Protein AF-A0A9X4PI06-F1 (afdb_monomer)

Organism: NCBI:txid256731

Radius of gyration: 18.42 Å; Cα contacts (8 Å, |Δi|>4): 219; chains: 1; bounding box: 31×51×57 Å

Foldseek 3Di:
DPPPPVVVVVVVVVPPPPPPPQQDPVNLVVLVVVVCVVVVHDPPQEAEAEDEDDPDVVRNVVLLVCLQVDCPPPLLVVVLVCQQVQGHYEFEYSDLSSSVSSLLSSLVPHAAPTQHEYEGAHPDDVVSCVSCVRRNYHYHYRYDDD

Secondary structure (DSSP, 8-state):
--TTSHHHHHHSSTT-----PPPPHHHHHHHHHHHHHHTT--GGGPEEEEE---SSHHHHHHHHHHHHH-TTSHHHHHHHHHHHTT--EEEEESSHHHHHHHHHHHHHHSPSS--EEEEEES---HHHHHHHHHTTEEEEEEPPP-

pLDDT: mean 82.48, std 16.88, range [37.44, 96.81]

Nearest PDB structures (foldseek):
  7dl1-assembly2_D  TM=4.487E-01  e=8.304E-01  Candidatus Cloacimonas acidaminovorans str. Evry
  7kmf-assembly1_F  TM=3.414E-01  e=2.059E+00  Homo sapiens
  4bqi-assembly1_B  TM=3.021E-01  e=2.344E+00  Arabidopsis thaliana
  4b7c-assembly3_E  TM=3.675E-01  e=3.459E+00  Pseudomonas aeruginosa PAO1
  8tqz-assembly1_E  TM=2.797E-01  e=4.202E+00  Homo sapiens

Mean predicted aligned error: 9.39 Å

Sequence (146 aa):
MNKKFVYILGLSVVLLTSCAAPTTMHQRFEQVSTYLQQNSQPLGNVRFYDVPAADNPISNAIIISTTQVNSSLPSVQQVVEQITQGIPIAVTSASPSLALANVRSAVRSVPQGQNATVYVLAERDEDLEKTASAKGIRLFFVSPSR

Solvent-accessible surface area (backbone atoms only — not comparable to full-atom values): 8200 Å² total; per-residue (Å²): 137,77,81,73,66,63,59,60,67,63,60,62,65,72,74,69,71,69,81,69,71,76,66,47,73,66,58,54,50,47,53,51,49,51,52,32,57,78,67,75,43,76,67,93,63,52,48,80,40,74,46,89,60,58,98,44,72,67,60,39,50,53,50,34,58,47,32,66,76,38,57,82,41,69,73,20,42,53,51,30,50,38,39,74,69,38,43,33,34,34,37,27,32,74,39,34,66,50,23,48,29,34,51,54,28,17,56,70,71,46,68,71,77,36,63,19,37,40,36,34,39,18,81,84,52,70,70,57,43,52,55,27,46,75,22,37,28,49,67,44,63,40,71,72,85,130

Structure (mmCIF, N/CA/C/O backbone):
data_AF-A0A9X4PI06-F1
#
_entry.id   AF-A0A9X4PI06-F1
#
loop_
_atom_site.group_PDB
_atom_site.id
_atom_site.type_symbol
_atom_site.label_atom_id
_atom_site.label_alt_id
_atom_site.label_comp_id
_atom_site.label_asym_id
_atom_site.label_entity_id
_atom_site.label_seq_id
_atom_site.pdbx_PDB_ins_code
_atom_site.Cartn_x
_atom_site.Cartn_y
_atom_site.Cartn_z
_atom_site.occupancy
_atom_site.B_iso_or_equiv
_atom_site.auth_seq_id
_atom_site.auth_comp_id
_atom_site.auth_asym_id
_atom_site.auth_atom_id
_atom_site.pdbx_PDB_model_num
ATOM 1 N N . MET A 1 1 ? 12.183 -32.661 -42.972 1.00 43.03 1 MET A N 1
ATOM 2 C CA . MET A 1 1 ? 12.406 -32.172 -41.588 1.00 43.03 1 MET A CA 1
ATOM 3 C C . MET A 1 1 ? 13.100 -30.812 -41.640 1.00 43.03 1 MET A C 1
ATOM 5 O O . MET A 1 1 ? 14.319 -30.751 -41.736 1.00 43.03 1 MET A O 1
ATOM 9 N N . ASN A 1 2 ? 12.332 -29.717 -41.626 1.00 37.44 2 ASN A N 1
ATOM 10 C CA . ASN A 1 2 ? 12.853 -28.351 -41.767 1.00 37.44 2 ASN A CA 1
ATOM 11 C C . ASN A 1 2 ? 13.146 -27.728 -40.393 1.00 37.44 2 ASN A C 1
ATOM 13 O O . ASN A 1 2 ? 12.333 -26.994 -39.842 1.00 37.44 2 ASN A O 1
ATOM 17 N N . LYS A 1 3 ? 14.338 -28.003 -39.846 1.00 49.03 3 LYS A N 1
ATOM 18 C CA . LYS A 1 3 ? 14.816 -27.486 -38.543 1.00 49.03 3 LYS A CA 1
ATOM 19 C C . LYS A 1 3 ? 15.034 -25.959 -38.493 1.00 49.03 3 LYS A C 1
ATOM 21 O O . LYS A 1 3 ? 15.324 -25.424 -37.432 1.00 49.03 3 LYS A O 1
ATOM 26 N N . LYS A 1 4 ? 14.894 -25.246 -39.617 1.00 50.72 4 LYS A N 1
ATOM 27 C CA . LYS A 1 4 ? 15.183 -23.803 -39.720 1.00 50.72 4 LYS A CA 1
ATOM 28 C C . LYS A 1 4 ? 13.990 -22.892 -39.398 1.00 50.72 4 LYS A C 1
ATOM 30 O O . LYS A 1 4 ? 14.196 -21.712 -39.153 1.00 50.72 4 LYS A O 1
ATOM 35 N N . PHE A 1 5 ? 12.764 -23.422 -39.357 1.00 46.81 5 PHE A N 1
ATOM 36 C CA . PHE A 1 5 ? 11.557 -22.600 -39.177 1.00 46.81 5 PHE A CA 1
ATOM 37 C C . PHE A 1 5 ? 11.229 -22.279 -37.707 1.00 46.81 5 PHE A C 1
ATOM 39 O O . PHE A 1 5 ? 10.539 -21.307 -37.425 1.00 46.81 5 PHE A O 1
ATOM 46 N N . VAL A 1 6 ? 11.757 -23.059 -36.758 1.00 51.97 6 VAL A N 1
ATOM 47 C CA . VAL A 1 6 ? 11.446 -22.910 -35.322 1.00 51.97 6 VAL A CA 1
ATOM 48 C C . VAL A 1 6 ? 12.253 -21.780 -34.664 1.00 51.97 6 VAL A C 1
ATOM 50 O O . VAL A 1 6 ? 11.799 -21.178 -33.697 1.00 51.97 6 VAL A O 1
ATOM 53 N N . TYR A 1 7 ? 13.414 -21.416 -35.216 1.00 47.75 7 TYR A N 1
ATOM 54 C CA . TYR A 1 7 ? 14.272 -20.386 -34.617 1.00 47.75 7 TYR A CA 1
ATOM 55 C C . TYR A 1 7 ? 13.790 -18.951 -34.857 1.00 47.75 7 TYR A C 1
ATOM 57 O O . TYR A 1 7 ? 14.076 -18.078 -34.044 1.00 47.75 7 TYR A O 1
ATOM 65 N N . ILE A 1 8 ? 13.027 -18.696 -35.923 1.00 51.84 8 ILE A N 1
ATOM 66 C CA . ILE A 1 8 ? 12.532 -17.343 -36.224 1.00 51.84 8 ILE A CA 1
ATOM 67 C C . ILE A 1 8 ? 11.354 -16.991 -35.306 1.00 51.84 8 ILE A C 1
ATOM 69 O O . ILE A 1 8 ? 11.289 -15.880 -34.799 1.00 51.84 8 ILE A O 1
ATOM 73 N N . LEU A 1 9 ? 10.495 -17.961 -34.978 1.00 46.91 9 LEU A N 1
ATOM 74 C CA . LEU A 1 9 ? 9.382 -17.753 -34.044 1.00 46.91 9 LEU A CA 1
ATOM 75 C C . LEU A 1 9 ? 9.833 -17.593 -32.582 1.00 46.91 9 LEU A C 1
ATOM 77 O O . LEU A 1 9 ? 9.174 -16.889 -31.826 1.00 46.91 9 LEU A O 1
ATOM 81 N N . GLY A 1 10 ? 10.965 -18.188 -32.186 1.00 45.81 10 GLY A N 1
ATOM 82 C CA . GLY A 1 10 ? 11.531 -18.018 -30.841 1.00 45.81 10 GLY A CA 1
ATOM 83 C C . GLY A 1 10 ? 12.275 -16.693 -30.630 1.00 45.81 10 GLY A C 1
ATOM 84 O O . GLY A 1 10 ? 12.309 -16.185 -29.512 1.00 45.81 10 GLY A O 1
ATOM 85 N N . LEU A 1 11 ? 12.843 -16.108 -31.692 1.00 44.28 11 LEU A N 1
ATOM 86 C CA . LEU A 1 11 ? 13.612 -14.859 -31.600 1.00 44.28 11 LEU A CA 1
ATOM 87 C C . LEU A 1 11 ? 12.729 -13.600 -31.706 1.00 44.28 11 LEU A C 1
ATOM 89 O O . LEU A 1 11 ? 13.107 -12.543 -31.209 1.00 44.28 11 LEU A O 1
ATOM 93 N N . SER A 1 12 ? 11.537 -13.704 -32.303 1.00 40.66 12 SER A N 1
ATOM 94 C CA . SER A 1 12 ? 10.593 -12.582 -32.430 1.00 40.66 12 SER A CA 1
ATOM 95 C C . SER A 1 12 ? 9.805 -12.269 -31.150 1.00 40.66 12 SER A C 1
ATOM 97 O O . SER A 1 12 ? 9.224 -11.194 -31.050 1.00 40.66 12 SER A O 1
ATOM 99 N N . VAL A 1 13 ? 9.791 -13.169 -30.159 1.00 49.44 13 VAL A N 1
ATOM 100 C CA . VAL A 1 13 ? 9.046 -12.974 -28.896 1.00 49.44 13 VAL A CA 1
ATOM 101 C C . VAL A 1 13 ? 9.845 -12.158 -27.868 1.00 49.44 13 VAL A C 1
ATOM 103 O O . VAL A 1 13 ? 9.268 -11.588 -26.948 1.00 49.44 13 VAL A O 1
ATOM 106 N N . VAL A 1 14 ? 11.163 -12.019 -28.043 1.00 47.09 14 VAL A N 1
ATOM 107 C CA . VAL A 1 14 ? 12.032 -11.307 -27.083 1.00 47.09 14 VAL A CA 1
ATOM 108 C C . VAL A 1 14 ? 12.043 -9.785 -27.305 1.00 47.09 14 VAL A C 1
ATOM 110 O O . VAL A 1 14 ? 12.455 -9.040 -26.426 1.00 47.09 14 VAL A O 1
ATOM 113 N N . LEU A 1 15 ? 11.543 -9.290 -28.444 1.00 41.88 15 LEU A N 1
ATOM 114 C CA . LEU A 1 15 ? 11.622 -7.865 -28.817 1.00 41.88 15 LEU A CA 1
ATOM 115 C C . LEU A 1 15 ? 10.305 -7.086 -28.670 1.00 41.88 15 LEU A C 1
ATOM 117 O O . LEU A 1 15 ? 10.244 -5.914 -29.030 1.00 41.88 15 LEU A O 1
ATOM 121 N N . LEU A 1 16 ? 9.265 -7.705 -28.103 1.00 43.97 16 LEU A N 1
ATOM 122 C CA . LEU A 1 16 ? 8.001 -7.037 -27.759 1.00 43.97 16 LEU A CA 1
ATOM 123 C C . LEU A 1 16 ? 7.896 -6.675 -26.271 1.00 43.97 16 LEU A C 1
ATOM 125 O O . LEU A 1 16 ? 6.821 -6.301 -25.805 1.00 43.97 16 LEU A O 1
ATOM 129 N N . THR A 1 17 ? 9.003 -6.711 -25.520 1.00 50.06 17 THR A N 1
ATOM 130 C CA . THR A 1 17 ? 9.093 -5.961 -24.263 1.00 50.06 17 THR A CA 1
ATOM 131 C C . THR A 1 17 ? 9.179 -4.484 -24.617 1.00 50.06 17 THR A C 1
ATOM 133 O O . THR A 1 17 ? 10.259 -3.902 -24.703 1.00 50.06 17 THR A O 1
ATOM 136 N N . SER A 1 18 ? 8.019 -3.897 -24.896 1.00 43.03 18 SER A N 1
ATOM 137 C CA . SER A 1 18 ? 7.810 -2.462 -24.915 1.00 43.03 18 SER A CA 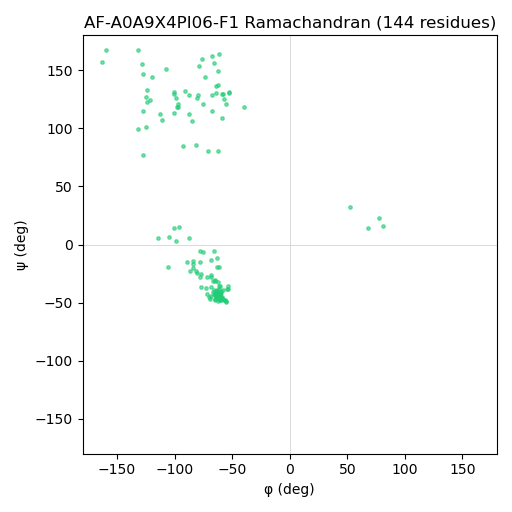1
ATOM 138 C C . SER A 1 18 ? 8.573 -1.843 -23.749 1.00 43.03 18 SER A C 1
ATOM 140 O O . SER A 1 18 ? 8.287 -2.146 -22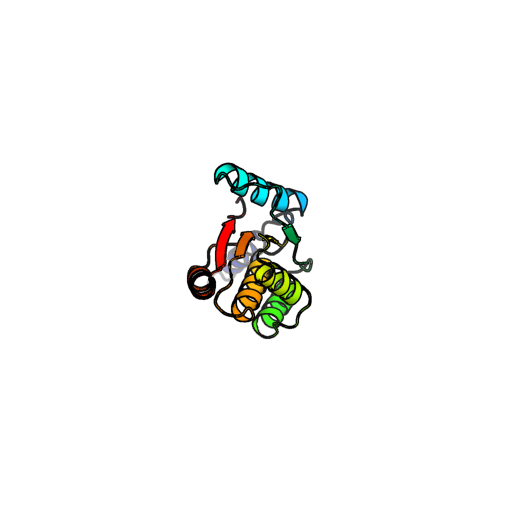.588 1.00 43.03 18 SER A O 1
ATOM 142 N N . CYS A 1 19 ? 9.536 -0.981 -24.062 1.00 45.84 19 CYS A N 1
ATOM 143 C CA . CYS A 1 19 ? 10.047 0.006 -23.129 1.00 45.84 19 CYS A CA 1
ATOM 144 C C . CYS A 1 19 ? 8.874 0.926 -2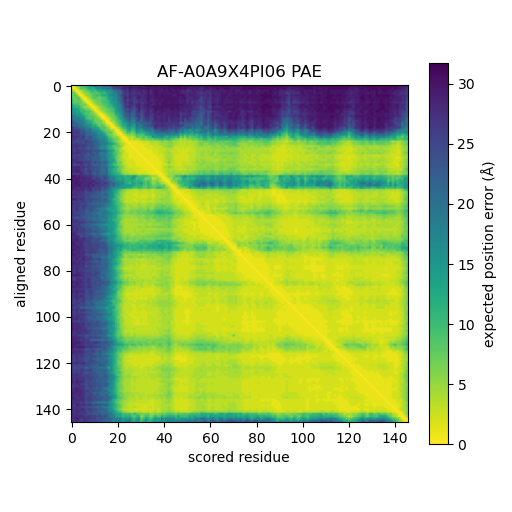2.775 1.00 45.84 19 CYS A C 1
ATOM 146 O O . CYS A 1 19 ? 8.708 1.986 -23.374 1.00 45.84 19 CYS A O 1
ATOM 148 N N . ALA A 1 20 ? 8.008 0.494 -21.857 1.00 47.84 20 ALA A N 1
ATOM 149 C CA . ALA A 1 20 ? 7.123 1.409 -21.169 1.00 47.84 20 ALA A CA 1
ATOM 150 C C . ALA A 1 20 ? 8.056 2.401 -20.481 1.00 47.84 20 ALA A C 1
ATOM 152 O O . ALA A 1 20 ? 8.827 2.022 -19.595 1.00 47.84 20 ALA A O 1
ATOM 153 N N . ALA A 1 21 ? 8.082 3.636 -20.985 1.00 51.91 21 ALA A N 1
ATOM 154 C CA . ALA A 1 21 ? 8.847 4.691 -20.353 1.00 51.91 21 ALA A CA 1
ATOM 155 C C . ALA A 1 21 ? 8.411 4.733 -18.881 1.00 51.91 21 ALA A C 1
ATOM 157 O O . ALA A 1 21 ? 7.203 4.705 -18.619 1.00 51.91 21 ALA A O 1
ATOM 158 N N . PRO A 1 22 ? 9.354 4.729 -17.925 1.00 58.50 22 PRO A N 1
ATOM 159 C CA . PRO A 1 22 ? 8.999 4.739 -16.518 1.00 58.50 22 PRO A CA 1
ATOM 160 C C . PRO A 1 22 ? 8.098 5.947 -16.262 1.00 58.50 22 PRO A C 1
ATOM 162 O O . PRO A 1 22 ? 8.483 7.084 -16.543 1.00 58.50 22 PRO A O 1
ATOM 165 N N . THR A 1 23 ? 6.882 5.696 -15.769 1.00 66.56 23 THR A N 1
ATOM 166 C CA . THR A 1 23 ? 5.954 6.759 -15.375 1.00 66.56 23 THR A CA 1
ATOM 167 C C . THR A 1 23 ? 6.695 7.684 -14.418 1.00 66.56 23 THR A C 1
ATOM 169 O O . THR A 1 23 ? 7.360 7.216 -13.491 1.00 66.56 23 THR A O 1
ATOM 172 N N . THR A 1 24 ? 6.641 8.992 -14.637 1.00 80.75 24 THR A N 1
ATOM 173 C CA . THR A 1 24 ? 7.348 9.934 -13.761 1.00 80.75 24 THR A CA 1
ATOM 174 C C . THR A 1 24 ? 6.596 10.104 -12.442 1.00 80.75 24 THR A C 1
ATOM 176 O O . THR A 1 24 ? 5.395 9.842 -12.354 1.00 80.75 24 THR A O 1
ATOM 179 N N . MET A 1 25 ? 7.285 10.571 -11.396 1.00 82.19 25 MET A N 1
ATOM 180 C CA . MET A 1 25 ? 6.634 10.916 -10.122 1.00 82.19 25 MET A CA 1
ATOM 181 C C . MET A 1 25 ? 5.487 11.917 -10.331 1.00 82.19 25 MET A C 1
ATOM 183 O O . MET A 1 25 ? 4.429 11.778 -9.724 1.00 82.19 25 MET A O 1
ATOM 187 N N . HIS A 1 26 ? 5.675 12.879 -11.240 1.00 83.25 26 HIS A N 1
ATOM 188 C CA . HIS A 1 26 ? 4.657 13.865 -11.593 1.00 83.25 26 HIS A CA 1
ATOM 189 C C . HIS A 1 26 ? 3.392 13.211 -12.166 1.00 83.25 26 HIS A C 1
ATOM 191 O O . HIS A 1 26 ? 2.300 13.470 -11.676 1.00 83.25 26 HIS A O 1
ATOM 197 N N . GLN A 1 27 ? 3.537 12.285 -13.116 1.00 85.56 27 GLN A N 1
ATOM 198 C CA . GLN A 1 27 ? 2.402 11.558 -13.697 1.00 85.56 27 GLN A CA 1
ATOM 199 C C . GLN A 1 27 ? 1.656 10.702 -12.663 1.00 85.56 27 GLN A C 1
ATOM 201 O O . GLN A 1 27 ? 0.429 10.656 -12.671 1.00 85.56 27 GLN A O 1
ATOM 206 N N . ARG A 1 28 ? 2.371 10.049 -11.736 1.00 88.94 28 ARG A N 1
ATOM 207 C CA . ARG A 1 28 ? 1.738 9.290 -10.640 1.00 88.94 28 ARG A CA 1
ATOM 208 C C . ARG A 1 28 ? 0.946 10.200 -9.705 1.00 88.94 28 ARG A C 1
ATOM 210 O O . ARG A 1 28 ? -0.155 9.850 -9.281 1.00 88.94 28 ARG A O 1
ATOM 217 N N . PHE A 1 29 ? 1.498 11.371 -9.393 1.00 86.75 29 PHE A N 1
ATOM 218 C CA . PHE A 1 29 ? 0.802 12.388 -8.615 1.00 86.75 29 PHE A CA 1
ATOM 219 C C . PHE A 1 29 ? -0.463 12.878 -9.329 1.00 86.75 29 PHE A C 1
ATOM 221 O O . PHE A 1 29 ? -1.515 12.970 -8.696 1.00 86.75 29 PHE A O 1
ATOM 228 N N . GLU A 1 30 ? -0.392 13.139 -10.635 1.00 87.56 30 GLU A N 1
ATOM 229 C CA . GLU A 1 30 ? -1.559 13.514 -11.437 1.00 87.56 30 GLU A CA 1
ATOM 230 C C . GLU A 1 30 ? -2.627 12.418 -11.429 1.00 87.56 30 GLU A C 1
ATOM 232 O O . GLU A 1 30 ? -3.780 12.718 -11.144 1.00 87.56 30 GLU A O 1
ATOM 237 N N . GLN A 1 31 ? -2.259 11.148 -11.630 1.00 88.38 31 GLN A N 1
ATOM 238 C CA . GLN A 1 31 ? -3.200 10.019 -11.591 1.00 88.38 31 GLN A CA 1
ATOM 239 C C . GLN A 1 31 ? -3.961 9.941 -10.263 1.00 88.38 31 GLN A C 1
ATOM 241 O O . GLN A 1 31 ? -5.190 9.834 -10.247 1.00 88.38 31 GLN A O 1
ATOM 246 N N . VAL A 1 32 ? -3.242 10.039 -9.141 1.00 88.81 32 VAL A N 1
ATOM 247 C CA . VAL A 1 32 ? -3.860 10.080 -7.809 1.00 88.81 32 VAL A CA 1
ATOM 248 C C . VAL A 1 32 ? -4.744 11.318 -7.665 1.00 88.81 32 VAL A C 1
ATOM 250 O O . VAL A 1 32 ? -5.866 11.220 -7.173 1.00 88.81 32 VAL A O 1
ATOM 253 N N . SER A 1 33 ? -4.275 12.478 -8.121 1.00 87.50 33 SER A N 1
ATOM 254 C CA . SER A 1 33 ? -5.014 13.733 -7.996 1.00 87.50 33 SER A CA 1
ATOM 255 C C . SER A 1 33 ? -6.320 13.714 -8.790 1.00 87.50 33 SER A C 1
ATOM 257 O O . SER A 1 33 ? -7.369 14.093 -8.268 1.00 87.50 33 SER A O 1
ATOM 259 N N . THR A 1 34 ? -6.285 13.211 -10.024 1.00 88.50 34 THR A N 1
ATOM 260 C CA . THR A 1 34 ? -7.463 13.019 -10.873 1.00 88.50 34 THR A CA 1
ATOM 261 C C . THR A 1 34 ? -8.445 12.045 -10.236 1.00 88.50 34 THR A C 1
ATOM 263 O O . THR A 1 34 ? -9.637 12.343 -10.173 1.00 88.50 34 THR A O 1
ATOM 266 N N . TYR A 1 35 ? -7.962 10.921 -9.698 1.00 88.81 35 TYR A N 1
ATOM 267 C CA . TYR A 1 35 ? -8.816 9.967 -8.993 1.00 88.81 35 TYR A CA 1
ATOM 268 C C . TYR A 1 35 ? -9.532 10.616 -7.802 1.00 88.81 35 TYR A C 1
ATOM 270 O O . TYR A 1 35 ? -10.740 10.445 -7.631 1.00 88.81 35 TYR A O 1
ATOM 278 N N . LEU A 1 36 ? -8.813 11.395 -6.990 1.00 87.69 36 LEU A N 1
ATOM 279 C CA . LEU A 1 36 ? -9.385 12.076 -5.828 1.00 87.69 36 LEU A CA 1
ATOM 280 C C . LEU A 1 36 ? -10.445 13.109 -6.235 1.00 87.69 36 LEU A C 1
ATOM 282 O O . LEU A 1 36 ? -11.516 13.142 -5.630 1.00 87.69 36 LEU A O 1
ATOM 286 N N . GLN A 1 37 ? -10.194 13.891 -7.290 1.00 86.31 37 GLN A N 1
ATOM 287 C CA . GLN A 1 37 ? -11.166 14.848 -7.831 1.00 86.31 37 GLN A CA 1
ATOM 288 C C . GLN A 1 37 ? -12.436 14.155 -8.335 1.00 86.31 37 GLN A C 1
ATOM 290 O O . GLN A 1 37 ? -13.541 14.566 -7.984 1.00 86.31 37 GLN A O 1
ATOM 295 N N . GLN A 1 38 ? -12.290 13.075 -9.108 1.00 86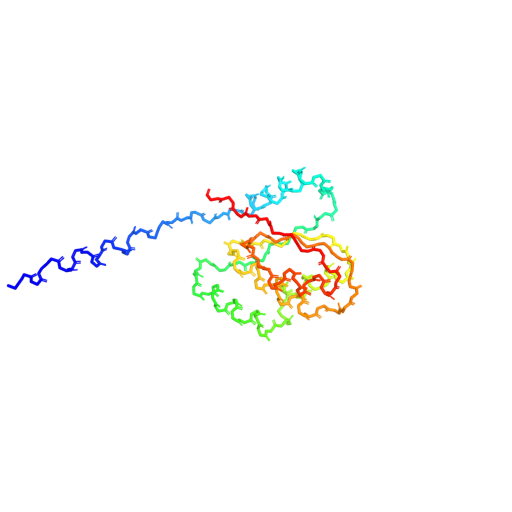.44 38 GLN A N 1
ATOM 296 C CA . GLN A 1 38 ? -13.420 12.306 -9.641 1.00 86.44 38 GLN A CA 1
ATOM 297 C C . GLN A 1 38 ? -14.282 11.688 -8.535 1.00 86.44 38 GLN A C 1
ATOM 299 O O . GLN A 1 38 ? -15.497 11.587 -8.680 1.00 86.44 38 GLN A O 1
ATOM 304 N N . ASN A 1 39 ? -13.669 11.322 -7.408 1.00 84.12 39 ASN A N 1
ATOM 305 C CA . ASN A 1 39 ? -14.354 10.731 -6.259 1.00 84.12 39 ASN A CA 1
ATOM 306 C C . ASN A 1 39 ? -14.711 11.758 -5.169 1.00 84.12 39 ASN A C 1
ATOM 308 O O . ASN A 1 39 ? -15.038 11.370 -4.046 1.00 84.12 39 ASN A O 1
ATOM 312 N N . SER A 1 40 ? -14.657 13.060 -5.488 1.00 76.06 40 SER A N 1
ATOM 313 C CA . SER A 1 40 ? -15.005 14.168 -4.583 1.00 76.06 40 SER A CA 1
ATOM 314 C C . SER A 1 40 ? -14.278 14.119 -3.228 1.00 76.06 40 SER A C 1
ATOM 316 O O . SER A 1 40 ? -14.816 14.531 -2.201 1.00 76.06 40 SER A O 1
ATOM 318 N N . GLN A 1 41 ? -13.044 13.607 -3.215 1.00 74.00 41 GLN A N 1
ATOM 319 C CA . GLN A 1 41 ? -12.194 13.557 -2.029 1.00 74.00 41 GLN A CA 1
ATOM 320 C C . GLN A 1 41 ? -11.335 14.831 -1.947 1.00 74.00 41 GLN A C 1
ATOM 322 O O . GLN A 1 41 ? -10.707 15.212 -2.939 1.00 74.00 41 GLN A O 1
ATOM 327 N N . PRO A 1 42 ? -11.262 15.505 -0.784 1.00 68.19 42 PRO A N 1
ATOM 328 C CA . PRO A 1 42 ? -10.462 16.716 -0.637 1.00 68.19 42 PRO A CA 1
ATOM 329 C C . PRO A 1 42 ? -8.958 16.408 -0.736 1.00 68.19 42 PRO A C 1
ATOM 331 O O . PRO A 1 42 ? -8.385 15.747 0.128 1.00 68.19 42 PRO A O 1
ATOM 334 N N . LEU A 1 43 ? -8.310 16.942 -1.778 1.00 61.91 43 LEU A N 1
ATOM 335 C CA . LEU A 1 43 ? -6.877 16.769 -2.070 1.00 61.91 43 LEU A CA 1
ATOM 336 C C . LEU A 1 43 ? -5.950 17.285 -0.960 1.00 61.91 43 LEU A C 1
ATOM 338 O O . LEU A 1 43 ? -4.910 16.687 -0.699 1.00 61.91 43 LEU A O 1
ATOM 342 N N . GLY A 1 44 ? -6.325 18.388 -0.300 1.00 61.88 44 GLY A N 1
ATOM 343 C CA . GLY A 1 44 ? -5.446 19.139 0.609 1.00 61.88 44 GLY A CA 1
ATOM 344 C C . GLY A 1 44 ? -4.978 18.383 1.858 1.00 61.88 44 GLY A C 1
ATOM 345 O O . GLY A 1 44 ? -4.054 18.838 2.521 1.00 61.88 44 GLY A O 1
ATOM 346 N N . ASN A 1 45 ? -5.577 17.226 2.155 1.00 73.38 45 ASN A N 1
ATOM 347 C CA . ASN A 1 45 ? -5.286 16.437 3.353 1.00 73.38 45 ASN A CA 1
ATOM 348 C C . ASN A 1 45 ? -4.649 15.069 3.052 1.00 73.38 45 ASN A C 1
ATOM 350 O O . ASN A 1 45 ? -4.483 14.274 3.975 1.00 73.38 45 ASN A O 1
ATOM 354 N N . VAL A 1 46 ? -4.313 14.769 1.791 1.00 87.38 46 VAL A N 1
ATOM 355 C CA . VAL A 1 46 ? -3.694 13.489 1.413 1.00 87.38 46 VAL A CA 1
ATOM 356 C C . VAL A 1 46 ? -2.183 13.655 1.292 1.00 87.38 46 VAL A C 1
ATOM 358 O O . VAL A 1 46 ? -1.697 14.409 0.450 1.00 87.38 46 VAL A O 1
ATOM 361 N N . ARG A 1 47 ? -1.413 12.932 2.111 1.00 90.06 47 ARG A N 1
ATOM 362 C CA . ARG A 1 47 ? 0.050 12.906 1.991 1.00 90.06 47 ARG A CA 1
ATOM 363 C C . ARG A 1 47 ? 0.474 11.945 0.891 1.00 90.06 47 ARG A C 1
ATOM 365 O O . ARG A 1 47 ? 0.109 10.772 0.905 1.00 90.06 47 ARG A O 1
ATOM 372 N N . PHE A 1 48 ? 1.270 12.440 -0.047 1.00 90.19 48 PHE A N 1
ATOM 373 C CA . PHE A 1 48 ? 1.806 11.630 -1.132 1.00 90.19 48 PHE A CA 1
ATOM 374 C C . PHE A 1 48 ? 3.117 10.964 -0.709 1.00 90.19 48 PHE A C 1
ATOM 376 O O . PHE A 1 48 ? 4.032 11.634 -0.232 1.00 90.19 48 PHE A O 1
ATOM 383 N N . TYR A 1 49 ? 3.206 9.652 -0.899 1.00 91.44 49 TYR A N 1
ATOM 384 C CA . TYR A 1 49 ? 4.366 8.842 -0.564 1.00 91.44 49 TYR A CA 1
ATOM 385 C C . TYR A 1 49 ? 4.800 8.013 -1.775 1.00 91.44 49 TYR A C 1
ATOM 387 O O . TYR A 1 49 ? 4.063 7.141 -2.234 1.00 91.44 49 TYR A O 1
ATOM 395 N N . ASP A 1 50 ? 5.992 8.290 -2.303 1.00 90.69 50 ASP A N 1
ATOM 396 C CA . ASP A 1 50 ? 6.577 7.548 -3.424 1.00 90.69 50 ASP A CA 1
ATOM 397 C C . ASP A 1 50 ? 7.607 6.551 -2.885 1.00 90.69 50 ASP A C 1
ATOM 399 O O . ASP A 1 50 ? 8.634 6.935 -2.325 1.00 90.69 50 ASP A O 1
ATOM 403 N N . VAL A 1 51 ? 7.316 5.260 -3.026 1.00 90.50 51 VAL A N 1
ATOM 404 C CA . VAL A 1 51 ? 8.229 4.176 -2.666 1.00 90.50 51 VAL A CA 1
ATOM 405 C C . VAL A 1 51 ? 9.316 4.097 -3.742 1.00 90.50 51 VAL A C 1
ATOM 407 O O . VAL A 1 51 ? 8.983 3.827 -4.906 1.00 90.50 51 VAL A O 1
ATOM 410 N N . PRO A 1 52 ? 10.603 4.256 -3.379 1.00 86.25 52 PRO A N 1
ATOM 411 C CA . PRO A 1 52 ? 11.698 4.146 -4.331 1.00 86.25 52 PRO A CA 1
ATOM 412 C C . PRO A 1 52 ? 11.700 2.776 -5.011 1.00 86.25 52 PRO A C 1
ATOM 414 O O . PRO A 1 52 ? 11.650 1.739 -4.346 1.00 86.25 52 PRO A O 1
ATOM 417 N N . ALA A 1 53 ? 11.773 2.777 -6.338 1.00 86.75 53 ALA A N 1
ATOM 418 C CA . ALA A 1 53 ? 11.974 1.577 -7.138 1.00 86.75 53 ALA A CA 1
ATOM 419 C C . ALA A 1 53 ? 13.397 1.568 -7.700 1.00 86.75 53 ALA A C 1
ATOM 421 O O . ALA A 1 53 ? 13.982 2.620 -7.948 1.00 86.75 53 ALA A O 1
ATOM 422 N N . ALA A 1 54 ? 13.941 0.378 -7.916 1.00 87.06 54 ALA A N 1
ATOM 423 C CA . ALA A 1 54 ? 15.158 0.198 -8.685 1.00 87.06 54 ALA A CA 1
ATOM 424 C C . ALA A 1 54 ? 14.860 0.273 -10.192 1.00 87.06 54 ALA A C 1
ATOM 426 O O . ALA A 1 54 ? 13.777 -0.112 -10.642 1.00 87.06 54 ALA A O 1
ATOM 427 N N . ASP A 1 55 ? 15.860 0.668 -10.979 1.00 83.62 55 ASP A N 1
ATOM 428 C CA . ASP A 1 55 ? 15.749 0.777 -12.442 1.00 83.62 55 ASP A CA 1
ATOM 429 C C . ASP A 1 55 ? 15.602 -0.578 -13.150 1.00 83.62 55 ASP A C 1
ATOM 431 O O . ASP A 1 55 ? 15.261 -0.640 -14.329 1.00 83.62 55 ASP A O 1
ATOM 435 N N . ASN A 1 56 ? 15.865 -1.684 -12.446 1.00 85.31 56 ASN A N 1
ATOM 436 C CA . ASN A 1 56 ? 15.805 -3.026 -13.009 1.00 85.31 56 ASN A CA 1
ATOM 437 C C . ASN A 1 56 ? 14.764 -3.910 -12.286 1.00 85.31 56 ASN A C 1
ATOM 439 O O . ASN A 1 56 ? 14.607 -3.840 -11.061 1.00 85.31 56 ASN A O 1
ATOM 443 N N . PRO A 1 5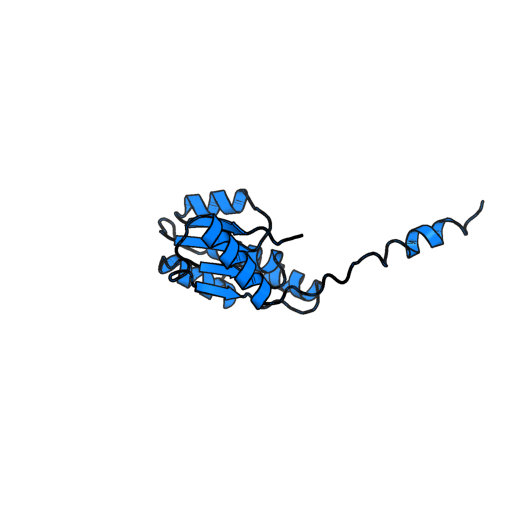7 ? 14.064 -4.789 -13.028 1.00 83.62 57 PRO A N 1
ATOM 444 C CA . PRO A 1 57 ? 12.965 -5.588 -12.490 1.00 83.62 57 PRO A CA 1
ATOM 445 C C . PRO A 1 57 ? 13.415 -6.643 -11.472 1.00 83.62 57 PRO A C 1
ATOM 447 O O . PRO A 1 57 ? 12.648 -6.978 -10.573 1.00 83.62 57 PRO A O 1
ATOM 450 N N . ILE A 1 58 ? 14.651 -7.143 -11.569 1.00 87.25 58 ILE A N 1
ATOM 451 C CA . ILE A 1 58 ? 15.182 -8.163 -10.652 1.00 87.25 58 ILE A CA 1
ATOM 452 C C . ILE A 1 58 ? 15.389 -7.563 -9.259 1.00 87.25 58 ILE A C 1
ATOM 454 O O . ILE A 1 58 ? 14.932 -8.129 -8.269 1.00 87.25 58 ILE A O 1
ATOM 458 N N . SER A 1 59 ? 16.009 -6.385 -9.168 1.00 87.62 59 SER A N 1
ATOM 459 C CA . SER A 1 59 ? 16.143 -5.657 -7.906 1.00 87.62 59 SER A CA 1
ATOM 460 C C . SER A 1 59 ? 14.778 -5.324 -7.315 1.00 87.62 59 SER A C 1
ATOM 462 O O . SER A 1 59 ? 14.580 -5.528 -6.122 1.00 87.62 59 SER A O 1
ATOM 464 N N . ASN A 1 60 ? 13.809 -4.906 -8.135 1.00 86.88 60 ASN A N 1
ATOM 465 C CA . ASN A 1 60 ? 12.441 -4.694 -7.658 1.00 86.88 60 ASN A CA 1
ATOM 466 C C . ASN A 1 60 ? 11.818 -5.980 -7.102 1.00 86.88 60 ASN A C 1
ATOM 468 O O . ASN A 1 60 ? 11.198 -5.933 -6.044 1.00 86.88 60 ASN A O 1
ATOM 472 N N . ALA A 1 61 ? 12.021 -7.133 -7.744 1.00 87.31 61 ALA A N 1
ATOM 473 C CA . ALA A 1 61 ? 11.542 -8.417 -7.236 1.00 87.31 61 ALA A CA 1
ATOM 474 C C . ALA A 1 61 ? 12.174 -8.787 -5.879 1.00 87.31 61 ALA A C 1
ATOM 476 O O . ALA A 1 61 ? 11.461 -9.230 -4.981 1.00 87.31 61 ALA A O 1
ATOM 477 N N . ILE A 1 62 ? 13.478 -8.543 -5.699 1.00 88.12 62 ILE A N 1
ATOM 478 C CA . ILE A 1 62 ? 14.188 -8.770 -4.426 1.00 88.12 62 ILE A CA 1
ATOM 479 C C . ILE A 1 62 ? 13.671 -7.831 -3.329 1.00 88.12 62 ILE A C 1
ATOM 481 O O . ILE A 1 62 ? 13.464 -8.247 -2.185 1.00 88.12 62 ILE A O 1
ATOM 485 N N . ILE A 1 63 ? 13.439 -6.559 -3.663 1.00 89.06 63 ILE A N 1
ATOM 486 C CA . ILE A 1 63 ? 12.861 -5.596 -2.722 1.00 89.06 63 ILE A CA 1
ATOM 487 C C . ILE A 1 63 ? 11.460 -6.072 -2.320 1.00 89.06 63 ILE A C 1
ATOM 489 O O . ILE A 1 63 ? 11.200 -6.194 -1.128 1.00 89.06 63 ILE A O 1
ATOM 493 N N . ILE A 1 64 ? 10.601 -6.451 -3.278 1.00 90.38 64 ILE A N 1
ATOM 494 C CA . ILE A 1 64 ? 9.254 -6.985 -3.009 1.00 90.38 64 ILE A CA 1
ATOM 495 C C . ILE A 1 64 ? 9.315 -8.195 -2.071 1.00 90.38 64 ILE A C 1
ATOM 497 O O . ILE A 1 64 ? 8.591 -8.219 -1.073 1.00 90.38 64 ILE A O 1
ATOM 501 N N . SER A 1 65 ? 10.172 -9.184 -2.352 1.00 88.00 65 SER A N 1
ATOM 502 C CA . SER A 1 65 ? 10.277 -10.378 -1.505 1.00 88.00 65 SER A CA 1
ATOM 503 C C . SER A 1 65 ? 10.720 -10.027 -0.088 1.00 88.00 65 SER A C 1
ATOM 505 O O . SER A 1 65 ? 10.192 -10.575 0.875 1.00 88.00 65 SER A O 1
ATOM 507 N N . THR A 1 66 ? 11.639 -9.068 0.048 1.00 88.31 66 THR A N 1
ATOM 508 C CA . THR A 1 66 ? 12.118 -8.594 1.353 1.00 88.31 66 THR A CA 1
ATOM 509 C C . THR A 1 66 ? 11.020 -7.843 2.105 1.00 88.31 66 THR A C 1
ATOM 511 O O . THR A 1 66 ? 10.797 -8.096 3.285 1.00 88.31 66 THR A O 1
ATOM 514 N N . THR A 1 67 ? 10.279 -6.965 1.425 1.00 90.00 67 THR A N 1
ATOM 515 C CA . THR A 1 67 ? 9.161 -6.204 2.000 1.00 90.00 67 THR A CA 1
ATOM 516 C C . THR A 1 67 ? 8.044 -7.104 2.510 1.00 90.00 67 THR A C 1
ATOM 518 O O . THR A 1 67 ? 7.447 -6.813 3.538 1.00 90.00 67 THR A O 1
ATOM 521 N N . GLN A 1 68 ? 7.767 -8.219 1.836 1.00 84.44 68 GLN A N 1
ATOM 522 C CA . GLN A 1 68 ? 6.706 -9.136 2.257 1.00 84.44 68 GLN A CA 1
ATOM 523 C C . GLN A 1 68 ? 7.005 -9.872 3.569 1.00 84.44 68 GLN A C 1
ATOM 525 O O . GLN A 1 68 ? 6.061 -10.275 4.254 1.00 84.44 68 GLN A O 1
ATOM 530 N N . VAL A 1 69 ? 8.285 -10.057 3.907 1.00 82.44 69 VAL A N 1
ATOM 531 C CA . VAL A 1 69 ? 8.723 -10.787 5.110 1.00 82.44 69 VAL A CA 1
ATOM 532 C C . VAL A 1 69 ? 9.253 -9.873 6.214 1.00 82.44 69 VAL A C 1
ATOM 534 O O . VAL A 1 69 ? 9.299 -10.286 7.368 1.00 82.44 69 VAL A O 1
ATOM 537 N N . ASN A 1 70 ? 9.646 -8.639 5.885 1.00 82.62 70 ASN A N 1
ATOM 538 C CA . ASN A 1 70 ? 10.241 -7.695 6.823 1.00 82.62 70 ASN A CA 1
ATOM 539 C C . ASN A 1 70 ? 9.473 -6.367 6.847 1.00 82.62 70 ASN A C 1
ATOM 541 O O . ASN A 1 70 ? 9.677 -5.488 6.009 1.00 82.62 70 ASN A O 1
ATOM 545 N N . SER A 1 71 ? 8.643 -6.190 7.874 1.00 80.62 71 SER A N 1
ATOM 546 C CA . SER A 1 71 ? 7.895 -4.950 8.094 1.00 80.62 71 SER A CA 1
ATOM 547 C C . SER A 1 71 ? 8.717 -3.808 8.694 1.00 80.62 71 SER A C 1
ATOM 549 O O . SER A 1 71 ? 8.205 -2.701 8.838 1.00 80.62 71 SER A O 1
ATOM 551 N N . SER A 1 72 ? 9.973 -4.057 9.066 1.00 83.50 72 SER A N 1
ATOM 552 C CA . SER A 1 72 ? 10.869 -3.053 9.649 1.00 83.50 72 SER A CA 1
ATOM 553 C C . SER A 1 72 ? 11.634 -2.254 8.594 1.00 83.50 72 SER A C 1
ATOM 555 O O . SER A 1 72 ? 12.502 -1.457 8.940 1.00 83.50 72 SER A O 1
ATOM 557 N N . LEU A 1 73 ? 11.343 -2.460 7.305 1.00 86.25 73 LEU A N 1
ATOM 558 C CA . LEU A 1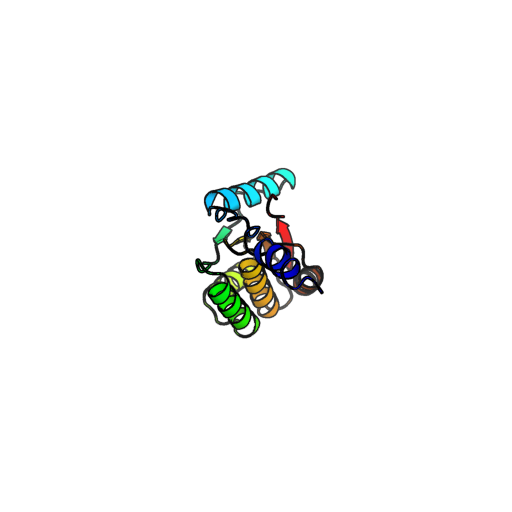 73 ? 11.894 -1.613 6.253 1.00 86.25 73 LEU A CA 1
ATOM 559 C C . LEU A 1 73 ? 11.415 -0.163 6.447 1.00 86.25 73 LEU A C 1
ATOM 561 O O . LEU A 1 73 ? 10.221 0.040 6.686 1.00 86.25 73 LEU A O 1
ATOM 565 N N . PRO A 1 74 ? 12.291 0.847 6.280 1.00 87.88 74 PRO A N 1
ATOM 566 C CA . PRO A 1 74 ? 11.929 2.251 6.487 1.00 87.88 74 PRO A CA 1
ATOM 567 C C . PRO A 1 74 ? 10.695 2.692 5.694 1.00 87.88 74 PRO A C 1
ATOM 569 O O . PRO A 1 74 ? 9.854 3.424 6.210 1.00 87.88 74 PRO A O 1
ATOM 572 N N . SER A 1 75 ? 10.545 2.202 4.459 1.00 88.44 75 SER A N 1
ATOM 573 C CA . SER A 1 75 ? 9.397 2.543 3.619 1.00 88.44 75 SER A CA 1
ATOM 574 C C . SER A 1 75 ? 8.078 1.971 4.136 1.00 88.44 75 SER A C 1
ATOM 576 O O . SER A 1 75 ? 7.049 2.640 4.086 1.00 88.44 75 SER A O 1
ATOM 578 N N . VAL A 1 76 ? 8.103 0.765 4.707 1.00 91.94 76 VAL A N 1
ATOM 579 C CA . VAL A 1 76 ? 6.934 0.162 5.357 1.00 91.94 76 VAL A CA 1
ATOM 580 C C . VAL A 1 76 ? 6.609 0.903 6.648 1.00 91.94 76 VAL A C 1
ATOM 582 O O . VAL A 1 76 ? 5.449 1.229 6.882 1.00 91.94 76 VAL A O 1
ATOM 585 N N . GLN A 1 77 ? 7.620 1.207 7.466 1.00 93.06 77 GLN A N 1
ATOM 586 C CA . GLN A 1 77 ? 7.440 1.915 8.734 1.00 93.06 77 GLN A CA 1
ATOM 587 C C . GLN A 1 77 ? 6.813 3.297 8.542 1.00 93.06 77 GLN A C 1
ATOM 589 O O . GLN A 1 77 ? 5.915 3.659 9.297 1.00 93.06 77 GLN A O 1
ATOM 594 N N . GLN A 1 78 ? 7.212 4.031 7.501 1.00 91.12 78 GLN A N 1
ATOM 595 C CA . GLN A 1 78 ? 6.593 5.313 7.167 1.00 91.12 78 GLN A CA 1
ATOM 596 C C . GLN A 1 78 ? 5.103 5.148 6.836 1.00 91.12 78 GLN A C 1
ATOM 598 O O . GLN A 1 78 ? 4.276 5.887 7.363 1.00 91.12 78 GLN A O 1
ATOM 603 N N . VAL A 1 79 ? 4.722 4.141 6.044 1.00 93.62 79 VAL A N 1
ATOM 604 C CA . VAL A 1 79 ? 3.304 3.863 5.747 1.00 93.62 79 VAL A CA 1
ATOM 605 C C . VAL A 1 79 ? 2.535 3.454 7.014 1.00 93.62 79 VAL A C 1
ATOM 607 O O . VAL A 1 79 ? 1.427 3.940 7.238 1.00 93.62 79 VAL A O 1
ATOM 610 N N . VAL A 1 80 ? 3.122 2.611 7.871 1.00 94.69 80 VAL A N 1
ATOM 611 C CA . VAL A 1 80 ? 2.549 2.211 9.172 1.00 94.69 80 VAL A CA 1
ATOM 612 C C . VAL A 1 80 ? 2.294 3.428 10.060 1.00 94.69 80 VAL A C 1
ATOM 614 O O . VAL A 1 80 ? 1.208 3.555 10.628 1.00 94.69 80 VAL A O 1
ATOM 617 N N . GLU A 1 81 ? 3.269 4.331 10.168 1.00 93.81 81 GLU A N 1
ATOM 618 C CA . GLU A 1 81 ? 3.166 5.543 10.977 1.00 93.81 81 GLU A CA 1
ATOM 619 C C . GLU A 1 81 ? 2.008 6.424 10.501 1.00 93.81 81 GLU A C 1
ATOM 621 O O . GLU A 1 81 ? 1.168 6.827 11.305 1.00 93.81 81 GLU A O 1
ATOM 626 N N . GLN A 1 82 ? 1.909 6.669 9.192 1.00 93.00 82 GLN A N 1
ATOM 627 C CA . GLN A 1 82 ? 0.853 7.519 8.647 1.00 93.00 82 GLN A CA 1
ATOM 628 C C . GLN A 1 82 ? -0.546 6.910 8.818 1.00 93.00 82 GLN A C 1
ATOM 630 O O . GLN A 1 82 ? -1.486 7.625 9.170 1.00 93.00 82 GLN A O 1
ATOM 635 N N . ILE A 1 83 ? -0.680 5.588 8.635 1.00 94.00 83 ILE A N 1
ATOM 636 C CA . ILE A 1 83 ? -1.931 4.868 8.917 1.00 94.00 83 ILE A CA 1
ATOM 637 C C . ILE A 1 83 ? -2.303 5.020 10.396 1.00 94.00 83 ILE A C 1
ATOM 639 O O . ILE A 1 83 ? -3.450 5.327 10.708 1.00 94.00 83 ILE A O 1
ATOM 643 N N . THR A 1 84 ? -1.337 4.856 11.301 1.00 93.56 84 THR A N 1
ATOM 644 C CA . THR A 1 84 ? -1.570 4.952 12.752 1.00 93.56 84 THR A CA 1
ATOM 645 C C . THR A 1 84 ? -1.953 6.371 13.183 1.00 93.56 84 THR A C 1
ATOM 647 O O . THR A 1 84 ? -2.741 6.553 14.105 1.00 93.56 84 THR A O 1
ATOM 650 N N . GLN A 1 85 ? -1.445 7.391 12.488 1.00 92.06 85 GLN A N 1
ATOM 651 C CA . GLN A 1 85 ? -1.818 8.794 12.696 1.00 92.06 85 GLN A CA 1
ATOM 652 C C . GLN A 1 85 ? -3.201 9.145 12.112 1.00 92.06 85 GLN A C 1
ATOM 654 O O . GLN A 1 85 ? -3.673 10.265 12.304 1.00 92.06 85 GLN A O 1
ATOM 659 N N . GLY A 1 86 ? -3.853 8.226 11.386 1.00 89.69 86 GLY A N 1
ATOM 660 C CA . GLY A 1 86 ? -5.141 8.466 10.725 1.00 89.69 86 GLY A CA 1
ATOM 661 C C . GLY A 1 86 ? -5.063 9.465 9.566 1.00 89.69 86 GLY A C 1
ATOM 662 O O . GLY A 1 86 ? -6.088 9.968 9.105 1.00 89.69 86 GLY A O 1
ATOM 663 N N . ILE A 1 87 ? -3.855 9.772 9.087 1.00 88.12 87 ILE A N 1
ATOM 664 C CA . ILE A 1 87 ? -3.647 10.727 8.002 1.00 88.12 87 ILE A CA 1
ATOM 665 C C . ILE A 1 87 ? -3.951 10.019 6.678 1.00 88.12 87 ILE A C 1
ATOM 667 O O . ILE A 1 87 ? -3.405 8.942 6.427 1.00 88.12 87 ILE A O 1
ATOM 671 N N . PRO A 1 88 ? -4.803 10.587 5.806 1.00 91.88 88 PRO A N 1
ATOM 672 C CA . PRO A 1 88 ? -4.992 10.051 4.470 1.00 91.88 88 PRO A CA 1
ATOM 673 C C . PRO A 1 88 ? -3.670 10.04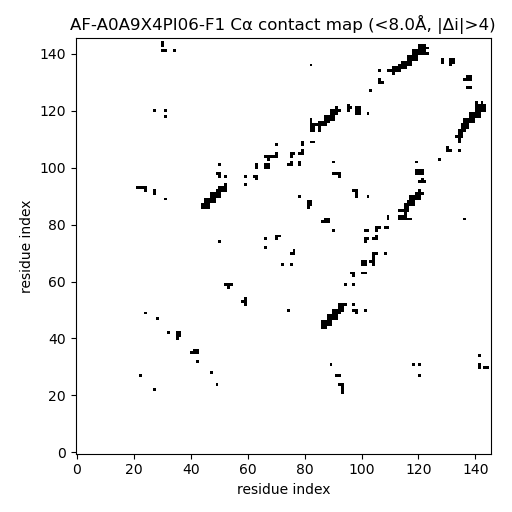2 3.697 1.00 91.88 88 PRO A C 1
ATOM 675 O O . PRO A 1 88 ? -2.988 11.065 3.616 1.00 91.88 88 PRO A O 1
ATOM 678 N N . ILE A 1 89 ? -3.313 8.908 3.101 1.00 94.38 89 ILE A N 1
ATOM 679 C CA . ILE A 1 89 ? -2.070 8.773 2.334 1.00 94.38 89 ILE A CA 1
ATOM 680 C C . ILE A 1 89 ? -2.314 8.213 0.946 1.00 94.38 89 ILE A C 1
ATOM 682 O O . ILE A 1 89 ? -3.184 7.368 0.759 1.00 94.38 89 ILE A O 1
ATOM 686 N N . ALA A 1 90 ? -1.506 8.647 -0.014 1.00 94.44 90 ALA A N 1
ATOM 687 C CA . ALA A 1 90 ? -1.407 8.051 -1.333 1.00 94.44 90 ALA A CA 1
ATOM 688 C C . ALA A 1 90 ? -0.029 7.411 -1.502 1.00 94.44 90 ALA A C 1
ATOM 690 O O . ALA A 1 90 ? 0.976 8.114 -1.543 1.00 94.44 90 ALA A O 1
ATOM 691 N N . VAL A 1 91 ? 0.016 6.084 -1.589 1.00 95.06 91 VAL A N 1
ATOM 692 C CA . VAL A 1 91 ? 1.239 5.304 -1.779 1.00 95.06 91 VAL A CA 1
ATOM 693 C C . VAL A 1 91 ? 1.392 4.971 -3.257 1.00 95.06 91 VAL A C 1
ATOM 695 O O . VAL A 1 91 ? 0.538 4.319 -3.860 1.00 95.06 91 VAL A O 1
ATOM 698 N N . THR A 1 92 ? 2.495 5.411 -3.848 1.00 94.31 92 THR A N 1
ATOM 699 C CA . THR A 1 92 ? 2.813 5.181 -5.259 1.00 94.31 92 THR A CA 1
ATOM 700 C C . THR A 1 92 ? 4.238 4.667 -5.410 1.00 94.31 92 THR A C 1
ATOM 702 O O . THR A 1 92 ? 5.002 4.636 -4.448 1.00 94.31 92 THR A O 1
ATOM 705 N N . SER A 1 93 ? 4.582 4.176 -6.595 1.00 91.75 93 SER A N 1
ATOM 706 C CA . SER A 1 93 ? 5.944 3.780 -6.948 1.00 91.75 93 SER A CA 1
ATOM 707 C C . SER A 1 93 ? 6.053 3.677 -8.463 1.00 91.75 93 SER A C 1
ATOM 709 O O . SER A 1 93 ? 5.051 3.430 -9.137 1.00 91.75 93 SER A O 1
ATOM 711 N N . ALA A 1 94 ? 7.264 3.791 -9.009 1.00 87.38 94 ALA A N 1
ATOM 712 C CA . ALA A 1 94 ? 7.506 3.446 -10.411 1.00 87.38 94 ALA A CA 1
ATOM 713 C C . ALA A 1 94 ? 7.251 1.951 -10.706 1.00 87.38 94 ALA A C 1
ATOM 715 O O . ALA A 1 94 ? 7.019 1.586 -11.853 1.00 87.38 94 ALA A O 1
ATOM 716 N N . SER A 1 95 ? 7.238 1.094 -9.676 1.00 89.62 95 SER A N 1
ATOM 717 C CA . SER A 1 95 ? 6.750 -0.285 -9.761 1.00 89.62 95 SER A CA 1
ATOM 718 C C . SER A 1 95 ? 5.454 -0.428 -8.953 1.00 89.62 95 SER A C 1
ATOM 720 O O . SER A 1 95 ? 5.511 -0.467 -7.721 1.00 89.62 95 SER A O 1
ATOM 722 N N . PRO A 1 96 ? 4.278 -0.556 -9.595 1.00 90.12 96 PRO A N 1
ATOM 723 C CA . PRO A 1 96 ? 3.002 -0.716 -8.889 1.00 90.12 96 PRO A CA 1
ATOM 724 C C . PRO A 1 96 ? 3.012 -1.872 -7.874 1.00 90.12 96 PRO A C 1
ATOM 726 O O . PRO A 1 96 ? 2.482 -1.758 -6.769 1.00 90.12 96 PRO A O 1
ATOM 729 N N . SER A 1 97 ? 3.713 -2.961 -8.198 1.00 90.62 97 SER A N 1
ATOM 730 C CA . SER A 1 97 ? 3.892 -4.112 -7.308 1.00 90.62 97 SER A CA 1
ATOM 731 C C . SER A 1 97 ? 4.693 -3.783 -6.041 1.00 90.62 97 SER A C 1
ATOM 733 O O . SER A 1 97 ? 4.440 -4.381 -4.996 1.00 90.62 97 SER A O 1
ATOM 735 N N . LEU A 1 98 ? 5.634 -2.828 -6.094 1.00 92.06 98 LEU A N 1
ATOM 736 C CA . LEU A 1 98 ? 6.356 -2.344 -4.909 1.00 92.06 98 LEU A CA 1
ATOM 737 C C . LEU A 1 98 ? 5.468 -1.495 -4.003 1.00 92.06 98 LEU A C 1
ATOM 739 O O . LEU A 1 98 ? 5.504 -1.680 -2.782 1.00 92.06 98 LEU A O 1
ATOM 743 N N . ALA A 1 99 ? 4.661 -0.603 -4.584 1.00 93.19 99 ALA A N 1
ATOM 744 C CA . ALA A 1 99 ? 3.673 0.165 -3.829 1.00 93.19 99 ALA A CA 1
ATOM 745 C C . ALA A 1 99 ? 2.714 -0.789 -3.099 1.00 93.19 99 ALA A C 1
ATOM 747 O O . ALA A 1 99 ? 2.541 -0.694 -1.882 1.00 93.19 99 ALA A O 1
ATOM 748 N N . LEU A 1 100 ? 2.190 -1.787 -3.819 1.00 94.62 100 LEU A N 1
ATOM 749 C CA . LEU A 1 100 ? 1.304 -2.805 -3.260 1.00 94.62 100 LEU A CA 1
ATOM 750 C C . LEU A 1 100 ? 1.975 -3.635 -2.156 1.00 94.62 100 LEU A C 1
ATOM 752 O O . LEU A 1 100 ? 1.372 -3.860 -1.109 1.00 94.62 100 LEU A O 1
ATOM 756 N N . ALA A 1 101 ? 3.225 -4.067 -2.349 1.00 94.31 101 ALA A N 1
ATOM 757 C CA . ALA A 1 101 ? 3.963 -4.831 -1.343 1.00 94.31 101 ALA A CA 1
ATOM 758 C C . ALA A 1 101 ? 4.168 -4.034 -0.043 1.00 94.31 101 ALA A C 1
ATOM 760 O O . ALA A 1 101 ? 3.983 -4.585 1.044 1.00 94.31 101 ALA A O 1
ATOM 761 N N . ASN A 1 102 ? 4.488 -2.739 -0.149 1.00 95.06 102 ASN A N 1
ATOM 762 C CA . ASN A 1 102 ? 4.648 -1.859 1.010 1.00 95.06 102 ASN A CA 1
ATOM 763 C C . ASN A 1 102 ? 3.328 -1.676 1.762 1.00 95.06 102 ASN A C 1
ATOM 765 O O . ASN A 1 102 ? 3.297 -1.871 2.976 1.00 95.06 102 ASN A O 1
ATOM 769 N N . VAL A 1 103 ? 2.229 -1.387 1.053 1.00 96.25 103 VAL A N 1
ATOM 770 C CA . VAL A 1 103 ? 0.900 -1.264 1.676 1.00 96.25 103 VAL A CA 1
ATOM 771 C C . VAL A 1 103 ? 0.480 -2.582 2.319 1.00 96.25 103 VAL A C 1
ATOM 773 O O . VAL A 1 103 ? 0.027 -2.582 3.460 1.00 96.25 103 VAL A O 1
ATOM 776 N N . ARG A 1 104 ? 0.687 -3.721 1.649 1.00 96.06 104 ARG A N 1
ATOM 777 C CA . ARG A 1 104 ? 0.361 -5.043 2.199 1.00 96.06 104 ARG A CA 1
ATOM 778 C C . ARG A 1 104 ? 1.130 -5.327 3.485 1.00 96.06 104 ARG A C 1
ATOM 780 O O . ARG A 1 104 ? 0.531 -5.792 4.455 1.00 96.06 104 ARG A O 1
ATOM 787 N N . SER A 1 105 ? 2.432 -5.043 3.512 1.00 95.38 105 SER A N 1
ATOM 788 C CA . SER A 1 105 ? 3.225 -5.202 4.731 1.00 95.38 105 SER A CA 1
ATOM 789 C C . SER A 1 105 ? 2.758 -4.243 5.827 1.00 95.38 105 SER A C 1
ATOM 791 O O . SER A 1 105 ? 2.590 -4.670 6.965 1.00 95.38 105 SER A O 1
ATOM 793 N N . ALA A 1 106 ? 2.488 -2.979 5.497 1.00 95.44 106 ALA A N 1
ATOM 794 C CA . ALA A 1 106 ? 2.052 -1.984 6.470 1.00 95.44 106 ALA A CA 1
ATOM 795 C C . ALA A 1 106 ? 0.690 -2.332 7.085 1.00 95.44 106 ALA A C 1
ATOM 797 O O . ALA A 1 106 ? 0.545 -2.337 8.306 1.00 95.44 106 ALA A O 1
ATOM 798 N N . VAL A 1 107 ? -0.287 -2.714 6.257 1.00 95.81 107 VAL A N 1
ATOM 799 C CA . VAL A 1 107 ? -1.612 -3.164 6.703 1.00 95.81 107 VAL A CA 1
ATOM 800 C C . VAL A 1 107 ? -1.492 -4.367 7.637 1.00 95.81 107 VAL A C 1
ATOM 802 O O . VAL A 1 107 ? -2.193 -4.429 8.639 1.00 95.81 107 VAL A O 1
ATOM 805 N N . ARG A 1 108 ? -0.588 -5.320 7.385 1.00 94.44 108 ARG A N 1
ATOM 806 C CA . ARG A 1 108 ? -0.378 -6.447 8.313 1.00 94.44 108 ARG A CA 1
ATOM 807 C C . ARG A 1 108 ? 0.147 -5.983 9.675 1.00 94.44 108 ARG A C 1
ATOM 809 O O . ARG A 1 108 ? -0.334 -6.486 10.691 1.00 94.44 108 ARG A O 1
ATOM 816 N N . SER A 1 109 ? 1.058 -5.013 9.684 1.00 93.88 109 SER A N 1
ATOM 817 C CA . SER A 1 109 ? 1.769 -4.539 10.878 1.00 93.88 109 SER A CA 1
ATOM 818 C C . SER A 1 109 ? 1.003 -3.542 11.747 1.00 93.88 109 SER A C 1
ATOM 820 O O . SER A 1 109 ? 1.305 -3.431 12.931 1.00 93.88 109 SER A O 1
ATOM 822 N N . VAL A 1 110 ? 0.015 -2.827 11.206 1.00 94.56 110 VAL A N 1
ATOM 823 C CA . VAL A 1 110 ? -0.781 -1.873 12.001 1.00 94.56 110 VAL A CA 1
ATOM 824 C C . VAL A 1 110 ? -1.768 -2.588 12.940 1.00 94.56 110 VAL A C 1
ATOM 826 O O . VAL A 1 110 ? -2.330 -3.623 12.556 1.00 94.56 110 VAL A O 1
ATOM 829 N N . PRO A 1 111 ? -2.021 -2.068 14.157 1.00 92.25 111 PRO A N 1
ATOM 830 C CA . PRO A 1 111 ? -3.024 -2.617 15.077 1.00 92.25 111 PRO A CA 1
ATOM 831 C C . PRO A 1 111 ? -4.448 -2.584 14.497 1.00 92.25 111 PRO A C 1
ATOM 833 O O . PRO A 1 111 ? -4.714 -1.853 13.548 1.00 92.25 111 PRO A O 1
ATOM 836 N N . GLN A 1 112 ? -5.389 -3.340 15.071 1.00 92.69 112 GLN A N 1
ATOM 837 C CA . GLN A 1 112 ? -6.813 -3.207 14.719 1.00 92.69 112 GLN A CA 1
ATOM 838 C C . GLN A 1 112 ? -7.394 -1.859 15.179 1.00 92.69 112 GLN A C 1
ATOM 840 O O . GLN A 1 112 ? -6.824 -1.200 16.047 1.00 92.69 112 GLN A O 1
ATOM 845 N N . GLY A 1 113 ? -8.545 -1.473 14.616 1.00 90.69 113 GLY A N 1
ATOM 846 C CA . GLY A 1 113 ? -9.276 -0.269 15.024 1.00 90.69 113 GLY A CA 1
ATOM 847 C C . GLY A 1 113 ? -8.686 1.039 14.496 1.00 90.69 113 GLY A C 1
ATOM 848 O O . GLY A 1 113 ? -8.915 2.089 15.089 1.00 90.69 113 GLY A O 1
ATOM 849 N N . GLN A 1 114 ? -7.926 0.989 13.399 1.00 93.75 114 GLN A N 1
ATOM 850 C CA . GLN A 1 114 ? -7.464 2.201 12.728 1.00 93.75 114 GLN A CA 1
ATOM 851 C C . GLN A 1 114 ? -8.653 2.962 12.137 1.00 93.75 114 GLN A C 1
ATOM 853 O O . GLN A 1 114 ? -9.688 2.381 11.824 1.00 93.75 114 GLN A O 1
ATOM 858 N N . ASN A 1 115 ? -8.482 4.265 11.942 1.00 91.88 115 ASN A N 1
ATOM 859 C CA . ASN A 1 115 ? -9.376 5.085 11.131 1.00 91.88 115 ASN A CA 1
ATOM 860 C C . ASN A 1 115 ? -8.521 5.833 10.112 1.00 91.88 115 ASN A C 1
ATOM 862 O O . ASN A 1 115 ? -8.177 6.998 10.293 1.00 91.88 115 ASN A O 1
ATOM 866 N N . ALA A 1 116 ? -8.105 5.111 9.076 1.00 93.00 116 ALA A N 1
ATOM 867 C CA . ALA A 1 116 ? -7.173 5.612 8.080 1.00 93.00 116 ALA A CA 1
ATOM 868 C C . ALA A 1 116 ? -7.716 5.406 6.671 1.00 93.00 116 ALA A C 1
ATOM 870 O O . ALA A 1 116 ? -8.529 4.519 6.410 1.00 93.00 116 ALA A O 1
ATOM 871 N N . THR A 1 117 ? -7.248 6.243 5.751 1.00 94.19 117 THR A N 1
ATOM 872 C CA . THR A 1 117 ? -7.595 6.158 4.332 1.00 94.19 117 THR A CA 1
ATOM 873 C C . THR A 1 117 ? -6.310 6.037 3.532 1.00 94.19 117 THR A C 1
ATOM 875 O O . THR A 1 117 ? -5.432 6.887 3.648 1.00 94.19 117 THR A O 1
ATOM 878 N N . VAL A 1 118 ? -6.190 4.977 2.744 1.00 95.69 118 VAL A N 1
ATOM 879 C CA . VAL A 1 118 ? -5.005 4.690 1.938 1.00 95.69 118 VAL A CA 1
ATOM 880 C C . VAL A 1 118 ? -5.434 4.607 0.484 1.00 95.69 118 VAL A C 1
ATOM 882 O O . VAL A 1 118 ? -6.302 3.816 0.132 1.00 95.69 118 VAL A O 1
ATOM 885 N N . TYR A 1 119 ? -4.811 5.411 -0.362 1.00 95.19 119 TYR A N 1
ATOM 886 C CA . TYR A 1 119 ? -4.882 5.299 -1.811 1.00 95.19 119 TYR A CA 1
ATOM 887 C C . TYR A 1 119 ? -3.605 4.606 -2.274 1.00 95.19 119 TYR A C 1
ATOM 889 O O . TYR A 1 119 ? -2.517 4.988 -1.853 1.00 95.19 119 TYR A O 1
ATOM 897 N N . VAL A 1 120 ? -3.707 3.586 -3.115 1.00 95.75 120 VAL A N 1
ATOM 898 C CA . VAL A 1 120 ? -2.541 2.896 -3.671 1.00 95.75 120 VAL A CA 1
ATOM 899 C C . VAL A 1 120 ? -2.618 2.902 -5.189 1.00 95.75 120 VAL A C 1
ATOM 901 O O . VAL A 1 120 ? -3.629 2.502 -5.761 1.00 95.75 120 VAL A O 1
ATOM 904 N N . LEU A 1 121 ? -1.558 3.373 -5.847 1.00 93.38 121 LEU A N 1
ATOM 905 C CA . LEU A 1 121 ? -1.433 3.287 -7.302 1.00 93.38 121 LEU A CA 1
ATOM 906 C C . LEU A 1 121 ? -0.944 1.883 -7.677 1.00 93.38 121 LEU A C 1
ATOM 908 O O . LEU A 1 121 ? 0.259 1.635 -7.773 1.00 93.38 121 LEU A O 1
ATOM 912 N N . ALA A 1 122 ? -1.887 0.955 -7.814 1.00 92.25 122 ALA A N 1
ATOM 913 C CA . ALA A 1 122 ? -1.640 -0.445 -8.132 1.00 92.25 122 ALA A CA 1
ATOM 914 C C . ALA A 1 122 ? -2.895 -1.120 -8.699 1.00 92.25 122 ALA A C 1
ATOM 916 O O . ALA A 1 122 ? -4.003 -0.590 -8.607 1.00 92.25 122 ALA A O 1
ATOM 917 N N . GLU A 1 123 ? -2.716 -2.314 -9.267 1.00 91.25 123 GLU A N 1
ATOM 918 C CA . GLU A 1 123 ? -3.843 -3.188 -9.590 1.00 91.25 123 GLU A CA 1
ATOM 919 C C . GLU A 1 123 ? -4.598 -3.595 -8.322 1.00 91.25 123 GLU A C 1
ATOM 921 O O . GLU A 1 123 ? -4.017 -3.710 -7.239 1.00 91.25 123 GLU A O 1
ATOM 926 N N . ARG A 1 124 ? -5.907 -3.807 -8.479 1.00 93.31 124 ARG A N 1
ATOM 927 C CA . ARG A 1 124 ? -6.808 -4.136 -7.377 1.00 93.31 124 ARG A CA 1
ATOM 928 C C . ARG A 1 124 ? -6.450 -5.478 -6.738 1.00 93.31 124 ARG A C 1
ATOM 930 O O . ARG A 1 124 ? -6.235 -6.464 -7.437 1.00 93.31 124 ARG A O 1
ATOM 937 N N . ASP A 1 125 ? -6.461 -5.512 -5.409 1.00 94.19 125 ASP A N 1
ATOM 938 C CA . ASP A 1 125 ? -6.208 -6.703 -4.594 1.00 94.19 125 ASP A CA 1
ATOM 939 C C . ASP A 1 125 ? -7.298 -6.845 -3.521 1.00 94.19 125 ASP A C 1
ATOM 941 O O . ASP A 1 125 ? -7.263 -6.188 -2.478 1.00 94.19 125 ASP A O 1
ATOM 945 N N . GLU A 1 126 ? -8.282 -7.705 -3.793 1.00 95.00 126 GLU A N 1
ATOM 946 C CA . GLU A 1 126 ? -9.457 -7.900 -2.933 1.00 95.00 126 GLU A CA 1
ATOM 947 C C . GLU A 1 126 ? -9.112 -8.479 -1.553 1.00 95.00 126 GLU A C 1
ATOM 949 O O . GLU A 1 126 ? -9.781 -8.178 -0.561 1.00 95.00 126 GLU A O 1
ATOM 954 N N . ASP A 1 127 ? -8.072 -9.307 -1.459 1.00 95.38 127 ASP A N 1
ATOM 955 C CA . ASP A 1 127 ? -7.665 -9.907 -0.187 1.00 95.38 127 ASP A CA 1
ATOM 956 C C . ASP A 1 127 ? -7.013 -8.859 0.717 1.00 95.38 127 ASP A C 1
ATOM 958 O O . ASP A 1 127 ? -7.246 -8.824 1.935 1.00 95.38 127 ASP A O 1
ATOM 962 N N . LEU A 1 128 ? -6.241 -7.949 0.120 1.00 95.94 128 LEU A N 1
ATOM 963 C CA . LEU A 1 128 ? -5.725 -6.788 0.825 1.00 95.94 128 LEU A CA 1
ATOM 964 C C . LEU A 1 128 ? -6.845 -5.821 1.238 1.00 95.94 128 LEU A C 1
ATOM 966 O O . LEU A 1 128 ? -6.810 -5.351 2.375 1.00 95.94 128 LEU A O 1
ATOM 970 N N . GLU A 1 129 ? -7.855 -5.567 0.393 1.00 96.50 129 GLU A N 1
ATOM 971 C CA . GLU A 1 129 ? -9.038 -4.757 0.756 1.00 96.50 129 GLU A CA 1
ATOM 972 C C . GLU A 1 129 ? -9.741 -5.315 1.998 1.00 96.50 129 GLU A C 1
ATOM 974 O O . GLU A 1 129 ? -9.995 -4.579 2.955 1.00 96.50 129 GLU A O 1
ATOM 979 N N . LYS A 1 130 ? -10.001 -6.628 2.023 1.00 96.38 130 LYS A N 1
ATOM 980 C CA . LYS A 1 130 ? -10.627 -7.306 3.169 1.00 96.38 130 LYS A CA 1
ATOM 981 C C . LYS A 1 130 ? -9.771 -7.189 4.427 1.00 96.38 130 LYS A C 1
ATOM 983 O O . LYS A 1 130 ? -10.284 -6.862 5.496 1.00 96.38 130 LYS A O 1
ATOM 988 N N . THR A 1 131 ? -8.463 -7.416 4.302 1.00 96.12 131 THR A N 1
ATOM 989 C CA . THR A 1 131 ? -7.526 -7.328 5.434 1.00 96.12 131 THR A CA 1
ATOM 990 C C . THR A 1 131 ? -7.439 -5.902 5.985 1.00 96.12 131 THR A C 1
ATOM 992 O O . THR A 1 131 ? -7.415 -5.707 7.200 1.00 96.12 131 THR A O 1
ATOM 995 N N . ALA A 1 132 ? -7.413 -4.900 5.104 1.00 96.81 132 ALA A N 1
ATOM 996 C CA . ALA A 1 132 ? -7.408 -3.488 5.469 1.00 96.81 132 ALA A CA 1
ATOM 997 C C . ALA A 1 132 ? -8.717 -3.095 6.169 1.00 96.81 132 ALA A C 1
ATOM 999 O O . ALA A 1 132 ? -8.685 -2.513 7.254 1.00 96.81 132 ALA A O 1
ATOM 1000 N N . SER A 1 133 ? -9.860 -3.500 5.611 1.00 96.56 133 SER A N 1
ATOM 1001 C CA . SER A 1 133 ? -11.183 -3.237 6.181 1.00 96.56 133 SER A CA 1
ATOM 1002 C C . SER A 1 133 ? -11.345 -3.853 7.574 1.00 96.56 133 SER A C 1
ATOM 1004 O O . SER A 1 133 ? -11.788 -3.167 8.494 1.00 96.56 133 SER A O 1
ATOM 1006 N N . ALA A 1 134 ? -10.875 -5.088 7.780 1.00 96.19 134 ALA A N 1
ATOM 1007 C CA . ALA A 1 134 ? -10.867 -5.741 9.093 1.00 96.19 134 ALA A CA 1
ATOM 1008 C C . ALA A 1 134 ? -10.019 -4.997 10.146 1.00 96.19 134 ALA A C 1
ATOM 1010 O O . ALA A 1 134 ? -10.198 -5.1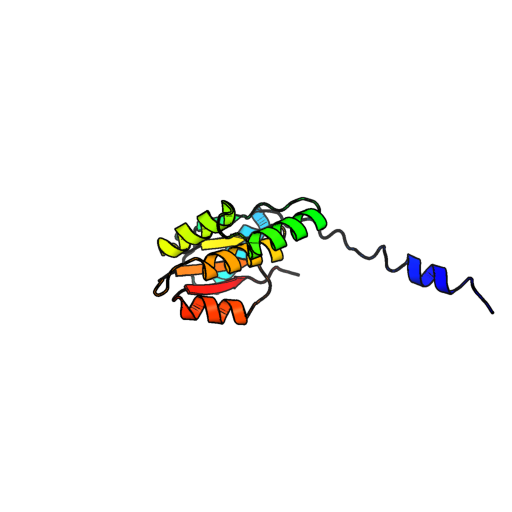95 11.347 1.00 96.19 134 ALA A O 1
ATOM 1011 N N . LYS A 1 135 ? -9.098 -4.130 9.712 1.00 96.06 135 LYS A N 1
ATOM 1012 C CA . LYS A 1 135 ? -8.293 -3.259 10.578 1.00 96.06 135 LYS A CA 1
ATOM 1013 C C . LYS A 1 135 ? -8.831 -1.827 10.673 1.00 96.06 135 LYS A C 1
ATOM 1015 O O . LYS A 1 135 ? -8.215 -1.022 11.363 1.00 96.06 135 LYS A O 1
ATOM 1020 N N . GLY A 1 136 ? -9.965 -1.517 10.039 1.00 94.88 136 GLY A N 1
ATOM 1021 C CA . GLY A 1 136 ? -10.568 -0.177 10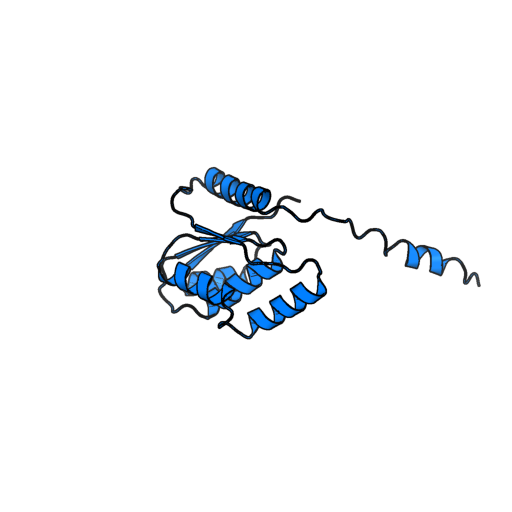.012 1.00 94.88 136 GLY A CA 1
ATOM 1022 C C . GLY A 1 136 ? -9.949 0.776 8.978 1.00 94.88 136 GLY A C 1
ATOM 1023 O O . GLY A 1 136 ? -10.141 1.989 9.027 1.00 94.88 136 GLY A O 1
ATOM 1024 N N . ILE A 1 137 ? -9.200 0.242 8.014 1.00 96.31 137 ILE A N 1
ATOM 1025 C CA . ILE A 1 137 ? -8.516 1.024 6.982 1.00 96.31 137 ILE A CA 1
ATOM 1026 C C . ILE A 1 137 ? -9.356 1.007 5.707 1.00 96.31 137 ILE A C 1
ATOM 1028 O O . ILE A 1 137 ? -9.681 -0.055 5.175 1.00 96.31 137 ILE A O 1
ATOM 1032 N N . ARG A 1 138 ? -9.674 2.193 5.185 1.00 95.06 138 ARG A N 1
ATOM 1033 C CA . ARG A 1 138 ? -10.311 2.358 3.873 1.00 95.06 138 ARG A CA 1
ATOM 1034 C C . ARG A 1 138 ? -9.231 2.365 2.800 1.00 95.06 138 ARG A C 1
ATOM 1036 O O . ARG A 1 138 ? -8.493 3.342 2.693 1.00 95.06 138 ARG A O 1
ATOM 1043 N N . LEU A 1 139 ? -9.122 1.276 2.047 1.00 95.50 139 LEU A N 1
ATOM 1044 C CA . LEU A 1 139 ? -8.147 1.132 0.969 1.00 95.50 139 LEU A CA 1
ATOM 1045 C C . LEU A 1 139 ? -8.812 1.370 -0.390 1.00 95.50 139 LEU A C 1
ATOM 1047 O O . LEU A 1 139 ? -9.832 0.759 -0.691 1.00 95.50 139 LEU A O 1
ATOM 1051 N N . PHE A 1 140 ? -8.214 2.233 -1.206 1.00 94.56 140 PHE A N 1
ATOM 1052 C CA . PHE A 1 140 ? -8.662 2.558 -2.556 1.00 94.56 140 PHE A CA 1
ATOM 1053 C C . PHE A 1 140 ? -7.543 2.303 -3.560 1.00 94.56 140 PHE A C 1
ATOM 1055 O O . PHE A 1 140 ? -6.411 2.745 -3.361 1.00 94.56 140 PHE A O 1
ATOM 1062 N N . PHE A 1 141 ? -7.872 1.636 -4.662 1.00 93.19 141 PHE A N 1
ATOM 1063 C CA . PHE A 1 141 ? -6.931 1.365 -5.741 1.00 93.19 141 PHE A CA 1
ATOM 1064 C C . PHE A 1 141 ? -7.098 2.399 -6.844 1.00 93.19 141 PHE A C 1
ATOM 1066 O O . PHE A 1 141 ? -8.151 2.501 -7.473 1.00 93.19 141 PHE A O 1
ATOM 1073 N N . VAL A 1 142 ? -6.037 3.158 -7.085 1.00 90.88 142 VAL A N 1
ATOM 1074 C CA . VAL A 1 142 ? -5.927 4.050 -8.232 1.00 90.88 142 VAL A CA 1
ATOM 1075 C C . VAL A 1 142 ? -5.362 3.211 -9.372 1.00 90.88 142 VAL A C 1
ATOM 1077 O O . VAL A 1 142 ? -4.222 2.754 -9.298 1.00 90.88 142 VAL A O 1
ATOM 1080 N N . SER A 1 143 ? -6.166 2.955 -10.405 1.00 79.31 143 SER A N 1
ATOM 1081 C CA . SER A 1 143 ? -5.686 2.194 -11.563 1.00 79.31 143 SER A CA 1
ATOM 1082 C C . SER A 1 143 ? -4.639 3.003 -12.333 1.00 79.31 143 SER A C 1
ATOM 1084 O O . SER A 1 143 ? -4.921 4.149 -12.692 1.00 79.31 143 SER A O 1
ATOM 1086 N N . PRO A 1 144 ? -3.460 2.431 -12.630 1.00 66.44 144 PRO A N 1
ATOM 1087 C CA . PRO A 1 144 ? -2.514 3.064 -13.536 1.00 66.44 144 PRO A CA 1
ATOM 1088 C C . PRO A 1 144 ? -3.137 3.149 -14.937 1.00 66.44 144 PRO A C 1
ATOM 1090 O O . PRO A 1 144 ? -3.674 2.164 -15.448 1.00 66.44 144 PRO A O 1
ATOM 1093 N N . SER A 1 145 ? -3.100 4.335 -15.547 1.00 57.00 145 SER A N 1
ATOM 1094 C CA . SER A 1 145 ? -3.537 4.541 -16.934 1.00 57.00 145 SER A CA 1
ATOM 1095 C C . SER A 1 145 ? -2.742 3.607 -17.853 1.00 57.00 145 SER A C 1
ATOM 1097 O O . SER A 1 145 ? -1.513 3.613 -17.785 1.00 57.00 145 SER A O 1
ATOM 1099 N N . ARG A 1 146 ? -3.436 2.793 -18.658 1.00 47.75 146 ARG A N 1
ATOM 1100 C CA . ARG A 1 146 ? -2.815 1.938 -19.684 1.00 47.75 146 ARG A CA 1
ATOM 1101 C C . ARG A 1 146 ? -2.236 2.758 -20.828 1.00 47.75 146 ARG A C 1
ATOM 1103 O O . ARG A 1 146 ? -2.873 3.776 -21.180 1.00 47.75 146 ARG A O 1
#